Protein AF-A0A0Q9QA57-F1 (afdb_monomer_lite)

Foldseek 3Di:
DDDFDWDFPADDPFKTWIWTDDPPDPDLLRIWIWIQGPVVRDIFIDDSQLSVLLVLLQVLLVVVVNNDPDPLSNLSVVLSNVLRVVPPDVSVCLRRPVDHSNRSNVCSVVVHRRDD

Secondary structure (DSSP, 8-state):
---PPEEEEEE-SSEEEEEEPPTT---TTTSEEEEEEGGGTEEEEPPHHHHHHHHHHHHHHHHTT--SSSHHHHHHHHHHHHHHHTTTSHHHHHHHTS--HHHHHHHHHTTPPPP-

Sequence (116 aa):
MSRQRYAVRFESDRYVVAQRLPLGIGSWAWSSICVAIKAEGRLVEASLRERLFLGAVMRSLSRLGMAGPDEVHEHLFEHFAASVGARGTPAWQAFFRERTPQAVARSLAGGGLLPA

Structure (mmCIF, N/CA/C/O backbone):
data_AF-A0A0Q9QA57-F1
#
_entry.id   AF-A0A0Q9QA57-F1
#
loop_
_atom_site.group_PDB
_atom_site.id
_atom_site.type_symbol
_atom_site.label_atom_id
_atom_site.label_alt_id
_atom_site.label_comp_id
_atom_site.label_asym_id
_atom_site.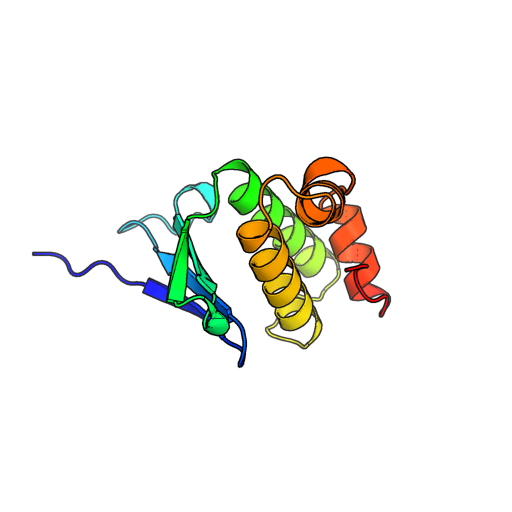label_entity_id
_atom_site.label_seq_id
_atom_site.pdbx_PDB_ins_code
_atom_site.Cartn_x
_atom_site.Cartn_y
_atom_site.Cartn_z
_atom_site.occupancy
_atom_site.B_iso_or_equiv
_atom_site.auth_seq_id
_atom_site.auth_comp_id
_atom_site.auth_asym_id
_atom_site.auth_atom_id
_atom_site.pdbx_PDB_model_num
ATOM 1 N N . MET A 1 1 ? -26.401 14.862 -13.323 1.00 44.16 1 MET A N 1
ATOM 2 C CA . MET A 1 1 ? -25.599 14.396 -12.166 1.00 44.16 1 MET A CA 1
ATOM 3 C C . MET A 1 1 ? -24.546 13.420 -12.674 1.00 44.16 1 MET A C 1
ATOM 5 O O . MET A 1 1 ? -24.908 12.338 -13.117 1.00 44.16 1 MET A O 1
ATOM 9 N N . SER A 1 2 ? -23.270 13.813 -12.717 1.00 50.94 2 SER A N 1
ATOM 10 C CA . SER A 1 2 ? -22.199 12.939 -13.221 1.00 50.94 2 SER A CA 1
ATOM 11 C C . SER A 1 2 ? -21.814 11.919 -12.142 1.00 50.94 2 SER A C 1
ATOM 13 O O . SER A 1 2 ? -21.410 12.313 -11.049 1.00 50.94 2 SER A O 1
ATOM 15 N N . ARG A 1 3 ? -21.994 10.616 -12.408 1.00 59.09 3 ARG A N 1
ATOM 16 C CA . ARG A 1 3 ? -21.610 9.536 -11.480 1.00 59.09 3 ARG A CA 1
ATOM 17 C C . ARG A 1 3 ? -20.081 9.480 -11.394 1.00 59.09 3 ARG A C 1
ATOM 19 O O . ARG A 1 3 ? -19.422 9.191 -12.390 1.00 59.09 3 ARG A O 1
ATOM 26 N N . GLN A 1 4 ? -19.517 9.757 -10.218 1.00 61.62 4 GLN A N 1
ATOM 27 C CA . GLN A 1 4 ? -18.087 9.553 -9.965 1.00 61.62 4 GLN A CA 1
ATOM 28 C C . GLN A 1 4 ? -17.732 8.075 -10.192 1.00 61.62 4 GLN A C 1
ATOM 30 O O . GLN A 1 4 ? -18.433 7.187 -9.709 1.00 61.62 4 GLN A O 1
ATOM 35 N N . ARG A 1 5 ? -16.659 7.811 -10.948 1.00 72.88 5 ARG A N 1
ATOM 36 C CA . ARG A 1 5 ? -16.173 6.452 -11.219 1.00 72.88 5 ARG A CA 1
ATOM 37 C C . ARG A 1 5 ? -15.063 6.094 -10.236 1.00 72.88 5 ARG A C 1
ATOM 39 O O . ARG A 1 5 ? -14.022 6.751 -10.195 1.00 72.88 5 ARG A O 1
ATOM 46 N N . TYR A 1 6 ? -15.297 5.036 -9.471 1.00 80.69 6 TYR A N 1
ATOM 47 C CA . TYR A 1 6 ? -14.270 4.349 -8.701 1.00 80.69 6 TYR A CA 1
ATOM 48 C C . TYR A 1 6 ? -13.725 3.200 -9.548 1.00 80.69 6 TYR A C 1
ATOM 50 O O . TYR A 1 6 ? -14.496 2.463 -10.159 1.00 80.69 6 TYR A O 1
ATOM 58 N N . ALA A 1 7 ? -12.405 3.065 -9.593 1.00 87.31 7 ALA A N 1
ATOM 59 C CA . ALA A 1 7 ? -11.728 1.911 -10.164 1.00 87.31 7 ALA A CA 1
ATOM 60 C C . ALA A 1 7 ? -11.104 1.112 -9.019 1.00 87.31 7 ALA A C 1
ATOM 62 O O . ALA A 1 7 ? -10.227 1.624 -8.319 1.00 87.31 7 ALA A O 1
ATOM 63 N N . VAL A 1 8 ? -11.561 -0.124 -8.819 1.00 90.25 8 VAL A N 1
ATOM 64 C CA . VAL A 1 8 ? -10.898 -1.059 -7.902 1.00 90.25 8 VAL A CA 1
ATOM 65 C C . VAL A 1 8 ? -9.526 -1.382 -8.487 1.00 90.25 8 VAL A C 1
ATOM 67 O O . VAL A 1 8 ? -9.411 -1.724 -9.663 1.00 90.25 8 VAL A O 1
ATOM 70 N N . ARG A 1 9 ? -8.477 -1.176 -7.690 1.00 90.50 9 ARG A N 1
ATOM 71 C CA . ARG A 1 9 ? -7.083 -1.447 -8.070 1.00 90.50 9 ARG A CA 1
ATOM 72 C C . ARG A 1 9 ? -6.565 -2.742 -7.473 1.00 90.50 9 ARG A C 1
ATOM 74 O O . ARG A 1 9 ? -5.685 -3.350 -8.065 1.00 90.50 9 ARG 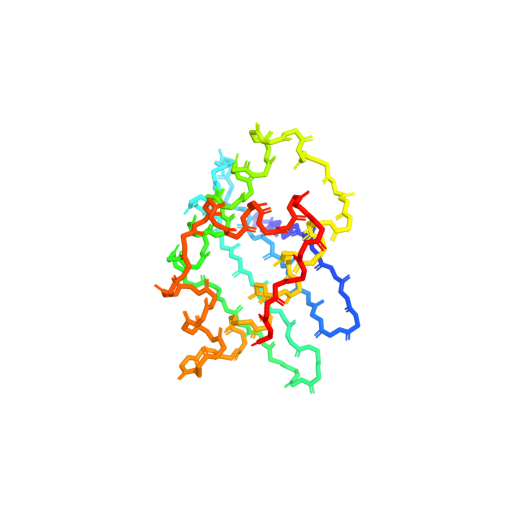A O 1
ATOM 81 N N . PHE A 1 10 ? -7.109 -3.125 -6.327 1.00 93.25 10 PHE A N 1
ATOM 82 C CA . PHE A 1 10 ? -6.736 -4.326 -5.607 1.00 93.25 10 PHE A CA 1
ATOM 83 C C . PHE A 1 10 ? -7.878 -4.744 -4.686 1.00 93.25 10 PHE A C 1
ATOM 85 O O . PHE A 1 10 ? -8.542 -3.890 -4.088 1.00 93.25 10 PHE A O 1
ATOM 92 N N . GLU A 1 11 ? -8.078 -6.048 -4.565 1.00 94.56 11 GLU A N 1
ATOM 93 C CA . GLU A 1 11 ? -9.002 -6.650 -3.621 1.00 94.56 11 GLU A CA 1
ATOM 94 C C . GLU A 1 11 ? -8.416 -7.967 -3.107 1.00 94.56 11 GLU A C 1
ATOM 96 O O . GLU A 1 11 ? -7.993 -8.810 -3.891 1.00 94.56 11 GLU A O 1
ATOM 101 N N . SER A 1 12 ? -8.418 -8.125 -1.786 1.00 94.69 12 SER A N 1
ATOM 102 C CA . SER A 1 12 ? -8.087 -9.359 -1.075 1.00 94.69 12 SER A CA 1
ATOM 103 C C . SER A 1 12 ? -9.175 -9.680 -0.051 1.00 94.69 12 SER A C 1
ATOM 105 O O . SER A 1 12 ? -10.135 -8.921 0.129 1.00 94.69 12 SER A O 1
ATOM 107 N N . ASP A 1 13 ? -9.028 -10.784 0.679 1.00 95.19 13 ASP A N 1
ATOM 108 C CA . ASP A 1 13 ? -9.931 -11.132 1.786 1.00 95.19 13 ASP A CA 1
ATOM 109 C C . ASP A 1 13 ? -9.892 -10.106 2.927 1.00 95.19 13 ASP A C 1
ATOM 111 O O . ASP A 1 13 ? -10.842 -9.990 3.703 1.00 95.19 13 ASP A O 1
ATOM 115 N N . ARG A 1 14 ? -8.810 -9.323 3.020 1.00 95.69 14 ARG A N 1
ATOM 116 C CA . ARG A 1 14 ? -8.594 -8.341 4.089 1.00 95.69 14 ARG A CA 1
ATOM 117 C C . ARG A 1 14 ? -8.895 -6.913 3.658 1.00 95.69 14 ARG A C 1
ATOM 119 O O . ARG A 1 14 ? -9.440 -6.147 4.460 1.00 95.69 14 ARG A O 1
ATOM 126 N N . TYR A 1 15 ? -8.578 -6.549 2.415 1.00 96.50 15 TYR A N 1
ATOM 127 C CA . TYR A 1 15 ? -8.605 -5.154 1.982 1.00 96.50 15 TYR A CA 1
ATOM 128 C C . TYR A 1 15 ? -9.252 -4.948 0.611 1.00 96.50 15 TYR A C 1
ATOM 130 O O . TYR A 1 15 ? -9.247 -5.825 -0.246 1.00 96.50 15 TYR A O 1
ATOM 138 N N . VAL A 1 16 ? -9.768 -3.740 0.383 1.00 96.00 16 VAL A N 1
ATOM 139 C CA . VAL A 1 16 ? -10.084 -3.230 -0.961 1.00 96.00 16 VAL A CA 1
ATOM 140 C C . VAL A 1 16 ? -9.386 -1.894 -1.143 1.00 96.00 16 VAL A C 1
ATOM 142 O O . VAL A 1 16 ? -9.576 -0.988 -0.332 1.00 96.00 16 VAL A O 1
ATOM 145 N N . VAL A 1 17 ? -8.614 -1.741 -2.217 1.00 94.44 17 VAL A N 1
ATOM 146 C CA . VAL A 1 17 ? -8.013 -0.461 -2.605 1.00 94.44 17 VAL A CA 1
ATOM 147 C C . VAL A 1 17 ? -8.727 0.055 -3.845 1.00 94.44 17 VAL A C 1
ATOM 149 O O . VAL A 1 17 ? -8.641 -0.523 -4.930 1.00 94.44 17 VAL A O 1
ATOM 152 N N . ALA A 1 18 ? -9.421 1.177 -3.694 1.00 92.88 18 ALA A N 1
ATOM 153 C CA . ALA A 1 18 ? -10.152 1.827 -4.770 1.00 92.88 18 ALA A CA 1
ATOM 154 C C . ALA A 1 18 ? -9.551 3.197 -5.081 1.00 92.88 18 ALA A C 1
ATOM 156 O O . ALA A 1 18 ? -9.296 4.008 -4.191 1.00 92.88 18 ALA A O 1
ATOM 157 N N . GLN A 1 19 ? -9.362 3.482 -6.365 1.00 90.19 19 GLN A N 1
ATOM 158 C CA . GLN A 1 19 ? -8.950 4.791 -6.849 1.00 90.19 19 GLN A CA 1
ATOM 159 C C . GLN A 1 19 ? -10.167 5.543 -7.382 1.00 90.19 19 GLN A C 1
ATOM 161 O O . GLN A 1 19 ? -10.853 5.088 -8.297 1.00 90.19 19 GLN A O 1
ATOM 166 N N . ARG A 1 20 ? -10.410 6.735 -6.845 1.00 86.69 20 ARG A N 1
ATOM 167 C CA . ARG A 1 20 ? -11.390 7.680 -7.375 1.00 86.69 20 ARG A CA 1
ATOM 168 C C . ARG A 1 20 ? -10.695 8.619 -8.349 1.00 86.69 20 ARG A C 1
ATOM 170 O O . ARG A 1 20 ? -9.840 9.408 -7.942 1.00 86.69 20 ARG A O 1
ATOM 177 N N . LEU A 1 21 ? -11.065 8.545 -9.623 1.00 76.50 21 LEU A N 1
ATOM 178 C CA . LEU A 1 21 ? -10.509 9.410 -10.661 1.00 76.50 21 LEU A CA 1
ATOM 179 C C . LEU A 1 21 ? -11.319 10.716 -10.744 1.00 76.50 21 LEU A C 1
ATOM 181 O O . LEU A 1 21 ? -12.549 10.653 -10.834 1.00 76.50 21 LEU A O 1
ATOM 185 N N . PRO A 1 22 ? -10.677 11.897 -10.728 1.00 66.75 22 PRO A N 1
ATOM 186 C CA . PRO A 1 22 ? -11.362 13.132 -11.073 1.00 66.75 22 PRO A CA 1
ATOM 187 C C . PRO A 1 22 ? -11.760 13.084 -12.553 1.00 66.75 22 PRO A C 1
ATOM 189 O O . PRO A 1 22 ? -11.052 12.523 -13.393 1.00 66.75 22 PRO A O 1
ATOM 192 N N . LEU A 1 23 ? -12.915 13.663 -12.880 1.00 55.72 23 LEU A N 1
ATOM 193 C CA . LEU A 1 23 ? -13.393 13.735 -14.258 1.00 55.72 23 LEU A CA 1
ATOM 194 C C . LEU A 1 23 ? -12.365 14.491 -15.119 1.00 55.72 23 LEU A C 1
ATOM 196 O O . LEU A 1 23 ? -12.072 15.652 -14.853 1.00 55.72 23 LEU A O 1
ATOM 200 N N . GLY A 1 24 ? -11.823 13.826 -16.142 1.00 53.44 24 GLY A N 1
ATOM 201 C CA . GLY A 1 24 ? -11.015 14.459 -17.191 1.00 53.44 24 GLY A CA 1
ATOM 202 C C . GLY A 1 24 ? -9.506 14.584 -16.944 1.00 53.44 24 GLY A C 1
ATOM 203 O O . GLY A 1 24 ? -8.819 15.070 -17.836 1.00 53.44 24 GLY A O 1
ATOM 204 N N . ILE A 1 25 ? -8.955 14.136 -15.804 1.00 54.88 25 ILE A N 1
ATOM 205 C CA . ILE A 1 25 ? -7.506 14.239 -15.525 1.00 54.88 25 ILE A CA 1
ATOM 206 C C . ILE A 1 25 ? -6.965 12.893 -15.019 1.00 54.88 25 ILE A C 1
ATOM 208 O O . ILE A 1 25 ? -7.190 12.499 -13.878 1.00 54.88 25 ILE A O 1
ATOM 212 N N . GLY A 1 26 ? -6.214 12.180 -15.863 1.00 54.44 26 GLY A N 1
ATOM 213 C CA . GLY A 1 26 ? -5.648 10.848 -15.582 1.00 54.44 26 GLY A CA 1
ATOM 214 C C . GLY A 1 26 ? -4.420 10.827 -14.658 1.00 54.44 26 GLY A C 1
ATOM 215 O O . GLY A 1 26 ? -3.633 9.884 -14.706 1.00 54.44 26 GLY A O 1
ATOM 216 N N . SER A 1 27 ? -4.205 11.863 -13.842 1.00 63.50 27 SER A N 1
ATOM 217 C CA . SER A 1 27 ? -3.020 11.958 -12.984 1.00 63.50 27 SER A CA 1
ATOM 218 C C . SER A 1 27 ? -3.260 11.325 -11.614 1.00 63.50 27 SER A C 1
ATOM 220 O O . SER A 1 27 ? -4.182 11.706 -10.892 1.00 63.50 27 SER A O 1
ATOM 222 N N . TRP A 1 28 ? -2.369 10.415 -11.210 1.00 64.62 28 TRP A N 1
ATOM 223 C CA . TRP A 1 28 ? -2.355 9.797 -9.875 1.00 64.62 28 TRP A CA 1
ATOM 224 C C . TRP A 1 28 ? -2.336 10.823 -8.733 1.00 64.62 28 TRP A C 1
ATOM 226 O O . TRP A 1 28 ? -2.915 10.579 -7.676 1.00 64.62 28 TRP A O 1
ATOM 236 N N . ALA A 1 29 ? -1.726 11.992 -8.951 1.00 63.72 29 ALA A N 1
ATOM 237 C CA . ALA A 1 29 ? -1.669 13.054 -7.947 1.00 63.72 29 ALA A CA 1
ATOM 238 C C . ALA A 1 29 ? -3.042 13.704 -7.679 1.00 63.72 29 ALA A C 1
ATOM 240 O O . ALA A 1 29 ? -3.247 14.289 -6.620 1.00 63.72 29 ALA A O 1
ATOM 241 N N . TRP A 1 30 ? -3.984 13.575 -8.618 1.00 67.56 30 TRP A N 1
ATOM 242 C CA . TRP A 1 30 ? -5.312 14.193 -8.553 1.00 67.56 30 TRP A CA 1
ATOM 243 C C . TRP A 1 30 ? -6.418 13.185 -8.220 1.00 67.56 30 TRP A C 1
ATOM 245 O O . TRP A 1 30 ? -7.554 13.570 -7.955 1.00 67.56 30 TRP A O 1
ATOM 255 N N . SER A 1 31 ? -6.092 11.892 -8.189 1.00 79.12 31 SER A N 1
ATOM 256 C CA . SER A 1 31 ? -7.000 10.841 -7.733 1.00 79.12 31 SER A CA 1
ATOM 257 C C . SER A 1 31 ? -7.008 10.698 -6.214 1.00 79.12 31 SER A C 1
ATOM 259 O O . SER A 1 31 ? -5.955 10.787 -5.582 1.00 79.12 31 SER A O 1
ATOM 261 N N . SER A 1 32 ? -8.170 10.428 -5.617 1.00 87.75 32 SER A N 1
ATOM 262 C CA . SER A 1 32 ? -8.228 9.919 -4.235 1.00 87.75 32 SER A CA 1
ATOM 263 C C . SER A 1 32 ? -7.992 8.410 -4.249 1.00 87.75 32 SER A C 1
ATOM 265 O O . SER A 1 32 ? -8.391 7.733 -5.196 1.00 87.75 32 SER A O 1
ATOM 267 N N . ILE A 1 33 ? -7.369 7.879 -3.199 1.00 92.38 33 ILE A N 1
ATOM 268 C CA . ILE A 1 33 ? -7.254 6.435 -2.975 1.00 92.38 33 ILE A CA 1
ATOM 269 C C . ILE A 1 33 ? -7.924 6.134 -1.643 1.00 92.38 33 ILE A C 1
ATOM 271 O O . ILE A 1 33 ? -7.608 6.765 -0.637 1.00 92.38 33 ILE A O 1
ATOM 275 N N . CYS A 1 34 ? -8.849 5.186 -1.652 1.00 93.81 34 CYS A N 1
ATOM 276 C CA . CYS A 1 34 ? -9.567 4.725 -0.476 1.00 93.81 34 CYS A CA 1
ATOM 277 C C . CYS A 1 34 ? -9.195 3.268 -0.208 1.00 93.81 34 CYS A C 1
ATOM 279 O O . CYS A 1 34 ? -9.131 2.464 -1.138 1.00 93.81 34 CYS A O 1
ATOM 281 N N . VAL A 1 35 ? -8.967 2.948 1.061 1.00 95.31 35 VAL A N 1
ATOM 282 C CA . VAL A 1 35 ? -8.674 1.607 1.559 1.00 95.31 35 VAL A CA 1
ATOM 283 C C . VAL A 1 35 ? -9.823 1.179 2.460 1.00 95.31 35 VAL A C 1
ATOM 285 O O . VAL A 1 35 ? -10.067 1.810 3.488 1.00 95.31 35 VAL A O 1
ATOM 288 N N . ALA A 1 36 ? -10.540 0.128 2.077 1.00 96.06 36 ALA A N 1
ATOM 289 C CA . ALA A 1 36 ? -11.495 -0.539 2.952 1.00 96.06 36 ALA A CA 1
ATOM 290 C C . ALA A 1 36 ? -10.789 -1.677 3.693 1.00 96.06 36 ALA A C 1
ATOM 292 O O . ALA A 1 36 ? -10.139 -2.508 3.063 1.00 96.06 36 ALA A O 1
ATOM 293 N N . ILE A 1 37 ? -10.929 -1.715 5.015 1.00 95.31 37 ILE A N 1
ATOM 294 C CA . ILE A 1 37 ? -10.395 -2.750 5.903 1.00 95.31 37 ILE A CA 1
ATOM 295 C C . ILE A 1 37 ? -11.576 -3.626 6.306 1.00 95.31 37 ILE A C 1
ATOM 297 O O . ILE A 1 37 ? -12.384 -3.234 7.154 1.00 95.31 37 ILE A O 1
ATOM 301 N N . LYS A 1 38 ? -11.710 -4.787 5.655 1.00 95.50 38 LYS A N 1
ATOM 302 C CA . LYS A 1 38 ? -12.923 -5.619 5.715 1.00 95.50 38 LYS A CA 1
ATOM 303 C C . LYS A 1 38 ? -13.224 -6.079 7.144 1.00 95.50 38 LYS A C 1
ATOM 305 O O . LYS A 1 38 ? -14.350 -5.920 7.602 1.00 95.50 38 LYS A O 1
ATOM 310 N N . ALA A 1 39 ? -12.206 -6.552 7.866 1.00 93.94 39 ALA A N 1
ATOM 311 C CA . ALA A 1 39 ? -12.346 -7.061 9.234 1.00 93.94 39 ALA A CA 1
ATOM 312 C C . ALA A 1 39 ? -12.846 -6.010 10.244 1.00 93.94 39 ALA A C 1
ATOM 314 O O . ALA A 1 39 ? -13.501 -6.354 11.222 1.00 93.94 39 ALA A O 1
ATOM 315 N N . GLU A 1 40 ? -12.551 -4.732 10.005 1.00 92.06 40 GLU A N 1
ATOM 316 C CA . GLU A 1 40 ? -12.919 -3.629 10.900 1.00 92.06 40 GLU A CA 1
ATOM 317 C C . GLU A 1 40 ? -14.179 -2.884 10.432 1.00 92.06 40 GLU A C 1
ATOM 319 O O . GLU A 1 40 ? -14.648 -1.982 11.122 1.00 92.06 40 GLU A O 1
ATOM 324 N N . GLY A 1 41 ? -14.695 -3.188 9.233 1.00 92.75 41 GLY A N 1
ATOM 325 C CA . GLY A 1 41 ? -15.760 -2.401 8.605 1.00 92.75 41 GLY A CA 1
ATOM 326 C C . GLY A 1 41 ? -15.374 -0.933 8.375 1.00 92.75 41 GLY A C 1
ATOM 327 O O . GLY A 1 41 ? -16.241 -0.060 8.339 1.00 92.75 41 GLY A O 1
ATOM 328 N N . ARG A 1 42 ? -14.074 -0.637 8.251 1.00 93.44 42 ARG A N 1
ATOM 329 C CA . ARG A 1 42 ? -13.538 0.731 8.235 1.00 93.44 42 ARG A CA 1
ATOM 330 C C . ARG A 1 42 ? -13.090 1.142 6.836 1.00 93.44 42 ARG A C 1
ATOM 332 O O . ARG A 1 42 ? -12.385 0.399 6.160 1.00 93.44 42 ARG A O 1
ATOM 339 N N . LEU A 1 43 ? -13.441 2.361 6.429 1.00 93.81 43 LEU A N 1
ATOM 340 C CA . LEU A 1 43 ? -12.958 2.991 5.200 1.00 93.81 43 LEU A CA 1
ATOM 341 C C . LEU A 1 43 ? -11.998 4.132 5.545 1.00 93.81 43 LEU A C 1
ATOM 343 O O . LEU A 1 43 ? -12.343 5.025 6.318 1.00 93.81 43 LEU A O 1
ATOM 347 N N . VAL A 1 44 ? -10.805 4.119 4.957 1.00 93.94 44 VAL A N 1
ATOM 348 C CA . VAL A 1 44 ? -9.759 5.120 5.196 1.00 93.94 44 VAL A CA 1
ATOM 349 C C . VAL A 1 44 ? -9.332 5.742 3.872 1.00 93.94 44 VAL A C 1
ATOM 351 O O . VAL A 1 44 ? -8.999 5.039 2.922 1.00 93.94 44 VAL A O 1
ATOM 354 N N . GLU A 1 45 ? -9.308 7.071 3.794 1.00 93.94 45 GLU A N 1
ATOM 355 C CA . GLU A 1 45 ? -8.708 7.766 2.653 1.00 93.94 45 GLU A CA 1
ATOM 356 C C . GLU A 1 45 ? -7.193 7.926 2.857 1.00 93.94 45 GLU A C 1
ATOM 358 O O . GLU A 1 45 ? -6.713 8.351 3.920 1.00 93.94 45 GLU A O 1
ATOM 363 N N . ALA A 1 46 ? -6.432 7.586 1.818 1.00 93.44 46 ALA A N 1
ATOM 364 C CA . ALA A 1 46 ? -5.001 7.819 1.773 1.00 93.44 46 ALA A CA 1
ATOM 365 C C . ALA A 1 46 ? -4.718 9.318 1.593 1.00 93.44 46 ALA A C 1
ATOM 367 O O . ALA A 1 46 ? -5.217 9.985 0.681 1.00 93.44 46 ALA A O 1
ATOM 368 N N . SER A 1 47 ? -3.854 9.847 2.448 1.00 92.31 47 SER A N 1
ATOM 369 C CA . SER A 1 47 ? -3.333 11.207 2.383 1.00 92.31 47 SER A CA 1
ATOM 370 C C . SER A 1 47 ? -2.607 11.478 1.062 1.00 92.31 47 SER A C 1
ATOM 372 O O . SER A 1 47 ? -2.231 10.573 0.314 1.00 92.31 47 SER A O 1
ATOM 374 N N . LEU A 1 48 ? -2.371 12.757 0.751 1.00 90.25 48 LEU A N 1
ATOM 375 C CA . LEU A 1 48 ? -1.584 13.135 -0.428 1.00 90.25 48 LEU A CA 1
ATOM 376 C C . LEU A 1 48 ? -0.193 12.484 -0.425 1.00 90.25 48 LEU A C 1
ATOM 378 O O . LEU A 1 48 ? 0.240 11.966 -1.450 1.00 90.25 48 LEU A O 1
ATOM 382 N N . ARG A 1 49 ? 0.481 12.455 0.731 1.00 90.81 49 ARG A N 1
ATOM 383 C CA . ARG A 1 49 ? 1.808 11.842 0.865 1.00 90.81 49 ARG A CA 1
ATOM 384 C C . ARG A 1 49 ? 1.779 10.348 0.545 1.00 90.81 49 ARG A C 1
ATOM 386 O O . ARG A 1 49 ? 2.603 9.893 -0.240 1.00 90.81 49 ARG A O 1
ATOM 393 N N . GLU A 1 50 ? 0.838 9.605 1.124 1.00 93.44 50 GLU A N 1
ATOM 394 C CA . GLU A 1 50 ? 0.691 8.156 0.903 1.00 93.44 50 GLU A CA 1
ATOM 395 C C . GLU A 1 50 ? 0.406 7.854 -0.580 1.00 93.44 50 GLU A C 1
ATOM 397 O O . GLU A 1 50 ? 1.025 6.967 -1.166 1.00 93.44 50 GLU A O 1
ATOM 402 N N . ARG A 1 51 ? -0.453 8.656 -1.227 1.00 92.00 51 ARG A N 1
ATOM 403 C CA . ARG A 1 51 ? -0.751 8.540 -2.665 1.00 92.00 51 ARG A CA 1
ATOM 404 C C . ARG A 1 51 ? 0.464 8.809 -3.551 1.00 92.00 51 ARG A C 1
ATOM 406 O O . ARG A 1 51 ? 0.728 8.050 -4.483 1.00 92.00 51 ARG A O 1
ATOM 413 N N . LEU A 1 52 ? 1.204 9.884 -3.275 1.00 91.12 52 LEU A N 1
ATOM 414 C CA . LEU A 1 52 ? 2.415 10.228 -4.025 1.00 91.12 52 LEU A CA 1
ATOM 415 C C . LEU A 1 52 ? 3.503 9.166 -3.846 1.00 91.12 52 LEU A C 1
ATOM 417 O O . LEU A 1 52 ? 4.179 8.827 -4.816 1.00 91.12 52 LEU A O 1
ATOM 421 N N . PHE A 1 53 ? 3.639 8.618 -2.635 1.00 93.75 53 PHE A N 1
ATOM 422 C CA . PHE A 1 53 ? 4.558 7.521 -2.352 1.00 93.75 53 PHE A CA 1
ATOM 423 C C . PHE A 1 53 ? 4.221 6.291 -3.196 1.00 93.75 53 PHE A C 1
ATOM 425 O 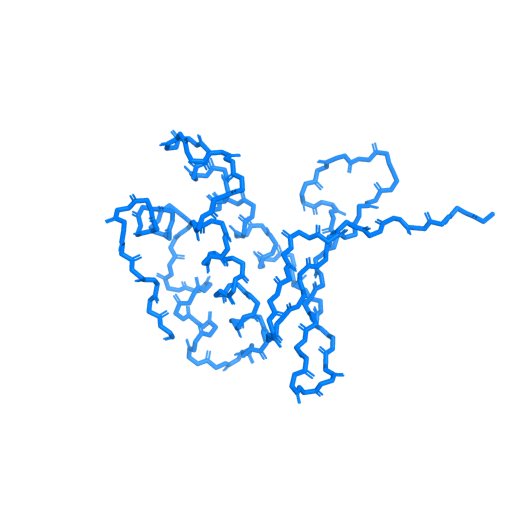O . PHE A 1 53 ? 5.073 5.825 -3.949 1.00 93.75 53 PHE A O 1
ATOM 432 N N . LEU A 1 54 ? 2.968 5.825 -3.152 1.00 92.81 54 LEU A N 1
ATOM 433 C CA . LEU A 1 54 ? 2.510 4.686 -3.947 1.00 92.81 54 LEU A CA 1
ATOM 434 C C . LEU A 1 54 ? 2.743 4.912 -5.449 1.00 92.81 54 LEU A C 1
ATOM 436 O O . LEU A 1 54 ? 3.322 4.061 -6.120 1.00 92.81 54 LEU A O 1
ATOM 440 N N . GLY A 1 55 ? 2.387 6.089 -5.973 1.00 91.31 55 GLY A N 1
ATOM 441 C CA . GLY A 1 55 ? 2.639 6.434 -7.375 1.00 91.31 55 GLY A CA 1
ATOM 442 C C . GLY A 1 55 ? 4.130 6.435 -7.748 1.00 91.31 55 GLY A C 1
ATOM 443 O O . GLY A 1 55 ? 4.494 6.043 -8.858 1.00 91.31 55 GLY A O 1
ATOM 444 N N . ALA A 1 56 ? 5.013 6.839 -6.830 1.00 93.00 56 ALA A N 1
ATOM 445 C CA . ALA A 1 56 ? 6.458 6.795 -7.036 1.00 93.00 56 ALA A CA 1
ATOM 446 C C . ALA A 1 56 ? 7.025 5.364 -6.996 1.00 93.00 56 ALA A C 1
ATOM 448 O O . ALA A 1 56 ? 7.938 5.062 -7.772 1.00 93.00 56 ALA A O 1
ATOM 449 N N . VAL A 1 57 ? 6.481 4.482 -6.147 1.00 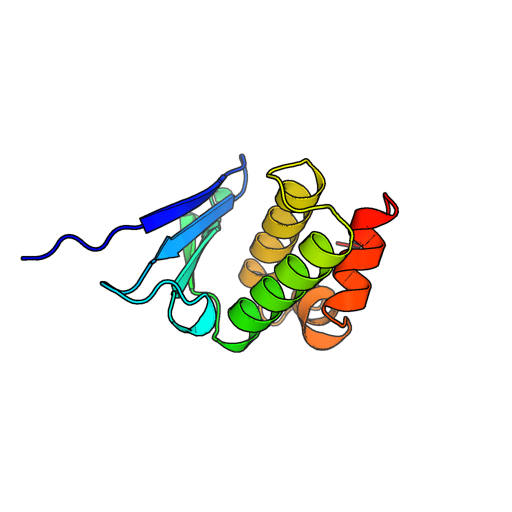93.25 57 VAL A N 1
ATOM 450 C CA . VAL A 1 57 ? 6.838 3.052 -6.128 1.00 93.25 57 VAL A CA 1
ATOM 451 C C . VAL A 1 57 ? 6.422 2.402 -7.444 1.00 93.25 57 VAL A C 1
ATOM 453 O O . VAL A 1 57 ? 7.271 1.840 -8.128 1.00 93.25 57 VAL A O 1
ATOM 456 N N . MET A 1 58 ? 5.165 2.582 -7.859 1.00 91.62 58 MET A N 1
ATOM 457 C CA . MET A 1 58 ? 4.628 2.074 -9.129 1.00 91.62 58 MET A CA 1
ATOM 458 C C . MET A 1 58 ? 5.471 2.521 -10.330 1.00 91.62 58 MET A C 1
ATOM 460 O O . MET A 1 58 ? 5.829 1.725 -11.195 1.00 91.62 58 MET A O 1
ATOM 464 N N . ARG A 1 59 ? 5.867 3.801 -10.369 1.00 91.31 59 ARG A N 1
ATOM 465 C CA . ARG A 1 59 ? 6.761 4.318 -11.417 1.00 91.31 59 ARG A CA 1
ATOM 466 C C . ARG A 1 59 ? 8.139 3.656 -11.380 1.00 91.31 59 ARG A C 1
ATOM 468 O O . ARG A 1 59 ? 8.742 3.451 -12.429 1.00 91.31 59 ARG A O 1
ATOM 475 N N . SER A 1 60 ? 8.657 3.366 -10.190 1.00 93.31 60 SER A N 1
ATOM 476 C CA . SER A 1 60 ? 9.953 2.704 -10.029 1.00 93.31 60 SER A CA 1
ATOM 477 C C . SER A 1 60 ? 9.887 1.241 -10.470 1.00 93.31 60 SER A C 1
ATOM 479 O O . SER A 1 60 ? 10.774 0.810 -11.194 1.00 93.31 60 SER A O 1
ATOM 481 N N . LEU A 1 61 ? 8.816 0.519 -10.130 1.00 92.00 61 LEU A N 1
ATOM 482 C CA . LEU A 1 61 ? 8.555 -0.844 -10.608 1.00 92.00 61 LEU A CA 1
ATOM 483 C C . LEU A 1 61 ? 8.428 -0.899 -12.133 1.00 92.00 61 LEU A C 1
ATOM 485 O O . LEU A 1 61 ? 9.108 -1.689 -12.781 1.00 92.00 61 LEU A O 1
ATOM 489 N N . SER A 1 62 ? 7.668 0.024 -12.726 1.00 90.81 62 SER A N 1
ATOM 490 C CA . SER A 1 62 ? 7.550 0.134 -14.184 1.00 90.81 62 SER A CA 1
ATOM 491 C C . SER A 1 62 ? 8.907 0.356 -14.870 1.00 90.81 62 SER A C 1
ATOM 493 O O . SER A 1 62 ? 9.176 -0.252 -15.903 1.00 90.81 62 SER A O 1
ATOM 495 N N . ARG A 1 63 ? 9.806 1.158 -14.277 1.00 91.62 63 ARG A N 1
ATOM 496 C CA . ARG A 1 63 ? 11.185 1.340 -14.778 1.00 91.62 63 ARG A CA 1
ATOM 497 C C . ARG A 1 63 ? 12.055 0.088 -14.658 1.00 91.62 63 ARG A C 1
ATOM 499 O O . ARG A 1 63 ? 13.028 -0.023 -15.393 1.00 91.62 63 ARG A O 1
ATOM 506 N N . LEU A 1 64 ? 11.726 -0.817 -13.740 1.00 89.56 64 LEU A N 1
ATOM 507 C CA . LEU A 1 64 ? 12.381 -2.117 -13.584 1.00 89.56 64 LEU A CA 1
ATOM 508 C C . LEU A 1 64 ? 11.779 -3.192 -14.509 1.00 89.56 64 LEU A C 1
ATOM 510 O O . LEU A 1 64 ? 12.187 -4.343 -14.428 1.00 89.56 64 LEU A O 1
ATOM 514 N N . GLY A 1 65 ? 10.822 -2.840 -15.377 1.00 89.25 65 GLY A N 1
ATOM 515 C CA . GLY A 1 65 ? 10.144 -3.784 -16.274 1.00 89.25 65 GLY A CA 1
ATOM 516 C C . GLY A 1 65 ? 8.932 -4.488 -15.654 1.00 89.25 65 GLY A C 1
ATOM 517 O O . GLY A 1 65 ? 8.285 -5.281 -16.329 1.00 89.25 65 GLY A O 1
ATOM 518 N N . MET A 1 66 ? 8.573 -4.156 -14.412 1.00 86.19 66 MET A N 1
ATOM 519 C CA . MET A 1 66 ? 7.460 -4.753 -13.664 1.00 86.19 66 MET A CA 1
ATOM 520 C C . MET A 1 66 ? 6.212 -3.871 -13.811 1.00 86.19 66 MET A C 1
ATOM 522 O O . MET A 1 66 ? 5.817 -3.187 -12.874 1.00 86.19 66 MET A O 1
ATOM 526 N N . ALA A 1 67 ? 5.659 -3.753 -15.021 1.00 69.81 67 ALA A N 1
ATOM 527 C CA . ALA A 1 67 ? 4.572 -2.805 -15.320 1.00 69.81 67 ALA A CA 1
ATOM 528 C C . ALA A 1 67 ? 3.157 -3.428 -15.348 1.00 69.81 67 ALA A C 1
ATOM 530 O O . ALA A 1 67 ? 2.187 -2.702 -15.574 1.00 69.81 67 ALA A O 1
ATOM 531 N N . GLY A 1 68 ? 3.032 -4.747 -15.165 1.00 66.81 68 GLY A N 1
ATOM 532 C CA . GLY A 1 68 ? 1.762 -5.480 -15.239 1.00 66.81 68 GLY A CA 1
ATOM 533 C C . GLY A 1 68 ? 1.178 -5.828 -13.865 1.00 66.81 68 GLY A C 1
ATOM 534 O O . GLY A 1 68 ? 1.913 -5.802 -12.888 1.00 66.81 68 GLY A O 1
ATOM 535 N N . PRO A 1 69 ? -0.124 -6.154 -13.771 1.00 64.31 69 PRO A N 1
ATOM 536 C CA . PRO A 1 69 ? -0.726 -6.681 -12.548 1.00 64.31 69 PRO A CA 1
ATOM 537 C C . PRO A 1 69 ? -0.199 -8.100 -12.295 1.00 64.31 69 PRO A C 1
ATOM 539 O O . PRO A 1 69 ? -0.699 -9.072 -12.854 1.00 64.31 69 PRO A O 1
ATOM 542 N N . ASP A 1 70 ? 0.862 -8.183 -11.506 1.00 80.50 70 ASP A N 1
ATOM 543 C CA . ASP A 1 70 ? 1.533 -9.403 -11.070 1.00 80.50 70 ASP A CA 1
ATOM 544 C C . ASP A 1 70 ? 1.551 -9.479 -9.532 1.00 80.50 70 ASP A C 1
ATOM 546 O O . ASP A 1 70 ? 1.153 -8.536 -8.838 1.00 80.50 70 ASP A O 1
ATOM 550 N N . GLU A 1 71 ? 2.038 -10.597 -8.987 1.00 86.94 71 GLU A N 1
ATOM 551 C CA . GLU A 1 71 ? 2.159 -10.831 -7.538 1.00 86.94 71 GLU A CA 1
ATOM 552 C C . GLU A 1 71 ? 2.869 -9.675 -6.806 1.00 86.94 71 GLU A C 1
ATOM 554 O O . GLU A 1 71 ? 2.558 -9.369 -5.654 1.00 86.94 71 GLU A O 1
ATOM 559 N N . VAL A 1 72 ? 3.789 -8.974 -7.480 1.00 89.69 72 VAL A N 1
ATOM 560 C CA . VAL A 1 72 ? 4.502 -7.811 -6.934 1.00 89.69 72 VAL A CA 1
ATOM 561 C C . VAL A 1 72 ? 3.557 -6.642 -6.653 1.00 89.69 72 VAL A C 1
ATOM 563 O O . VAL A 1 72 ? 3.674 -5.990 -5.610 1.00 89.69 72 VAL A O 1
ATOM 566 N N . HIS A 1 73 ? 2.610 -6.370 -7.549 1.00 89.25 73 HIS A N 1
ATOM 567 C CA . HIS A 1 73 ? 1.618 -5.318 -7.341 1.00 89.25 73 HIS A CA 1
ATOM 568 C C . HIS A 1 73 ? 0.634 -5.675 -6.236 1.00 89.25 73 HIS A C 1
ATOM 570 O O . HIS A 1 73 ? 0.297 -4.811 -5.427 1.00 89.25 73 HIS A O 1
ATOM 576 N N . GLU A 1 74 ? 0.206 -6.933 -6.170 1.00 91.31 74 GLU A N 1
ATOM 577 C CA . GLU A 1 74 ? -0.655 -7.417 -5.090 1.00 91.31 74 GLU A CA 1
ATOM 578 C C . GLU A 1 74 ? 0.024 -7.237 -3.732 1.00 91.31 74 GLU A C 1
ATOM 580 O O . GLU A 1 74 ? -0.555 -6.638 -2.825 1.00 91.31 74 GLU A O 1
ATOM 585 N N . HIS A 1 75 ? 1.295 -7.633 -3.620 1.00 91.44 75 HIS A N 1
ATOM 586 C CA . HIS A 1 75 ? 2.078 -7.439 -2.402 1.00 91.44 75 HIS A CA 1
ATOM 587 C C . HIS A 1 75 ? 2.214 -5.960 -2.025 1.00 91.44 75 HIS A C 1
ATOM 589 O O . HIS A 1 75 ? 2.062 -5.583 -0.860 1.00 91.44 75 HIS A O 1
ATOM 595 N N . LEU A 1 76 ? 2.475 -5.097 -3.012 1.00 93.44 76 LEU A N 1
ATOM 596 C CA . LEU A 1 76 ? 2.539 -3.656 -2.800 1.00 93.44 76 LEU A CA 1
ATOM 597 C C . LEU A 1 76 ? 1.213 -3.104 -2.264 1.00 93.44 76 LEU A C 1
ATOM 599 O O . LEU A 1 76 ? 1.228 -2.316 -1.316 1.00 93.44 76 LEU A O 1
ATOM 603 N N . PHE A 1 77 ? 0.083 -3.479 -2.866 1.00 94.25 77 PHE A N 1
ATOM 604 C CA . PHE A 1 77 ? -1.226 -2.975 -2.462 1.00 94.25 77 PHE A CA 1
ATOM 605 C C . PHE A 1 77 ? -1.671 -3.515 -1.103 1.00 94.25 77 PHE A C 1
ATOM 607 O O . PHE A 1 77 ? -2.226 -2.739 -0.324 1.00 94.25 77 PHE A O 1
ATOM 614 N N . GLU A 1 78 ? -1.386 -4.779 -0.789 1.00 94.31 78 GLU A N 1
ATOM 615 C CA . GLU A 1 78 ? -1.662 -5.374 0.522 1.00 94.31 78 GLU A CA 1
ATOM 616 C C . GLU A 1 78 ? -0.895 -4.622 1.624 1.00 94.31 78 GLU A C 1
ATOM 618 O O . GLU A 1 78 ? -1.501 -4.134 2.580 1.00 94.31 78 GLU A O 1
ATOM 623 N N . HIS A 1 79 ? 0.420 -4.422 1.458 1.00 93.56 79 HIS A N 1
ATOM 624 C CA . HIS A 1 79 ? 1.222 -3.665 2.427 1.00 93.56 79 HIS A CA 1
ATOM 625 C C . HIS A 1 79 ? 0.795 -2.202 2.513 1.00 93.56 79 HIS A C 1
ATOM 627 O O . HIS A 1 79 ? 0.654 -1.660 3.607 1.00 93.56 79 HIS A O 1
ATOM 633 N N . PHE A 1 80 ? 0.541 -1.558 1.373 1.00 94.69 80 PHE A N 1
ATOM 634 C CA . PHE A 1 80 ? 0.033 -0.191 1.350 1.00 94.69 80 PHE A CA 1
ATOM 635 C C . PHE A 1 80 ? -1.273 -0.068 2.148 1.00 94.69 80 PHE A C 1
ATOM 637 O O . PHE A 1 80 ? -1.404 0.841 2.971 1.00 94.69 80 PHE A O 1
ATOM 644 N N . ALA A 1 81 ? -2.225 -0.980 1.934 1.00 94.88 81 ALA A N 1
ATOM 645 C CA . ALA A 1 81 ? -3.507 -0.993 2.626 1.00 94.88 81 ALA A CA 1
ATOM 646 C C . ALA A 1 81 ? -3.339 -1.210 4.136 1.00 94.88 81 ALA A C 1
ATOM 648 O O . ALA A 1 81 ? -3.883 -0.434 4.929 1.00 94.88 81 ALA A O 1
ATOM 649 N N . ALA A 1 82 ? -2.538 -2.204 4.527 1.00 94.00 82 ALA A N 1
ATOM 650 C CA . ALA A 1 82 ? -2.230 -2.492 5.923 1.00 94.00 82 ALA A CA 1
ATOM 651 C C . ALA A 1 82 ? -1.583 -1.285 6.620 1.00 94.00 82 ALA A C 1
ATOM 653 O O . ALA A 1 82 ? -2.051 -0.850 7.675 1.00 94.00 82 ALA A O 1
ATOM 654 N N . SER A 1 83 ? -0.567 -0.673 6.004 1.00 93.94 83 SER A N 1
ATOM 655 C CA . SER A 1 83 ? 0.119 0.488 6.570 1.00 93.94 83 SER A CA 1
ATOM 656 C C . SER A 1 83 ? -0.804 1.699 6.691 1.00 93.94 83 SER A C 1
ATOM 658 O O . SER A 1 83 ? -0.797 2.349 7.734 1.00 93.94 83 SER A O 1
ATOM 660 N N . VAL A 1 84 ? -1.634 1.999 5.682 1.00 93.62 84 VAL A N 1
ATOM 661 C CA . VAL A 1 84 ? -2.636 3.082 5.764 1.00 93.62 84 VAL A CA 1
ATOM 662 C C . VAL A 1 84 ? -3.632 2.824 6.898 1.00 93.62 84 VAL A C 1
ATOM 664 O O . VAL A 1 84 ? -3.957 3.747 7.649 1.00 93.62 84 VAL A O 1
ATOM 667 N N . GLY A 1 85 ? -4.091 1.581 7.059 1.00 91.25 85 GLY A N 1
ATOM 668 C CA . GLY A 1 85 ? -4.971 1.190 8.159 1.00 91.25 85 GLY A CA 1
ATOM 669 C C . GLY A 1 85 ? -4.325 1.354 9.535 1.00 91.25 85 GLY A C 1
ATOM 670 O O . GLY A 1 85 ? -4.989 1.795 10.476 1.00 91.25 85 GLY A O 1
ATOM 671 N N . ALA A 1 86 ? -3.024 1.094 9.628 1.00 89.81 86 ALA A N 1
ATOM 672 C CA . ALA A 1 86 ? -2.221 1.197 10.840 1.00 89.81 86 ALA A CA 1
ATOM 673 C C . ALA A 1 86 ? -1.587 2.591 11.038 1.00 89.81 86 ALA A C 1
ATOM 675 O O . ALA A 1 86 ? -0.525 2.719 11.653 1.00 89.81 86 ALA A O 1
ATOM 676 N N . ARG A 1 87 ? -2.188 3.663 10.504 1.00 88.19 87 ARG A N 1
ATOM 677 C CA . ARG A 1 87 ? -1.643 5.026 10.617 1.00 88.19 87 ARG A CA 1
ATOM 678 C C . ARG A 1 87 ? -1.341 5.398 12.075 1.00 88.19 87 ARG A C 1
ATOM 680 O O 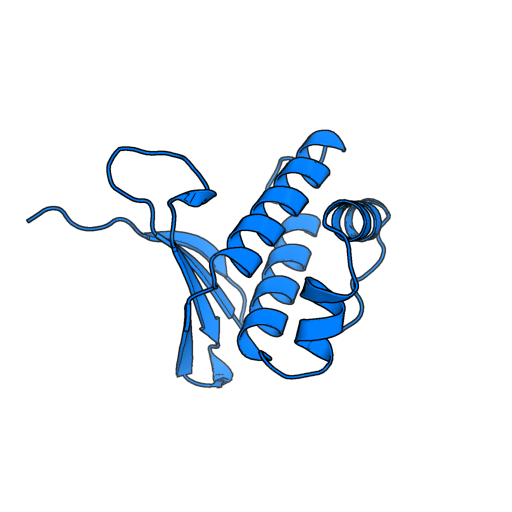. ARG A 1 87 ? -2.172 5.219 12.957 1.00 88.19 87 ARG A O 1
ATOM 687 N N . GLY A 1 88 ? -0.150 5.951 12.309 1.00 82.31 88 GLY A N 1
ATOM 688 C CA . GLY A 1 88 ? 0.332 6.316 13.648 1.00 82.31 88 GLY A CA 1
ATOM 689 C C . GLY A 1 88 ? 1.057 5.191 14.397 1.00 82.31 88 GLY A C 1
ATOM 690 O O . GLY A 1 88 ? 1.641 5.451 15.443 1.00 82.31 88 GLY A O 1
ATOM 691 N N . THR A 1 89 ? 1.089 3.973 13.850 1.00 87.31 89 THR A N 1
ATOM 692 C CA . THR A 1 89 ? 1.836 2.835 14.411 1.00 87.31 89 THR A CA 1
ATOM 693 C C . THR A 1 89 ? 3.245 2.715 13.804 1.00 87.31 89 THR A C 1
ATOM 695 O O . THR A 1 89 ? 3.531 3.352 12.780 1.00 87.31 89 THR A O 1
ATOM 698 N N . PRO A 1 90 ? 4.132 1.877 14.379 1.00 84.69 90 PRO A N 1
ATOM 699 C CA . PRO A 1 90 ? 5.430 1.562 13.780 1.00 84.69 90 PRO A CA 1
ATOM 700 C C . PRO A 1 90 ? 5.341 1.018 12.346 1.00 84.69 90 PRO A C 1
ATOM 702 O O . PRO A 1 90 ? 6.144 1.419 11.510 1.00 84.69 90 PRO A O 1
ATO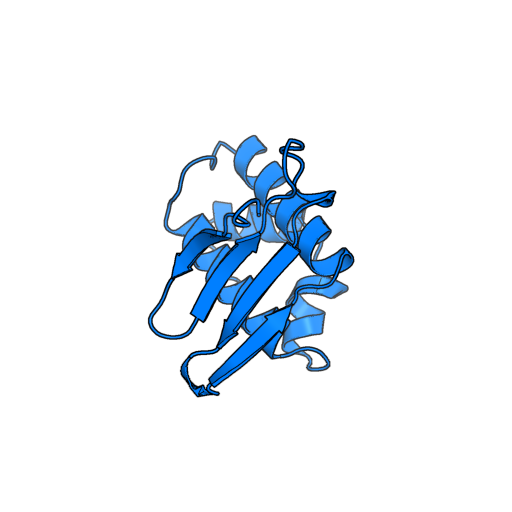M 705 N N . ALA A 1 91 ? 4.327 0.207 12.020 1.00 84.12 91 ALA A N 1
ATOM 706 C CA . ALA A 1 91 ? 4.142 -0.350 10.673 1.00 84.12 91 ALA A CA 1
ATOM 707 C C . ALA A 1 91 ? 3.949 0.746 9.608 1.00 84.12 91 ALA A C 1
ATOM 709 O O . ALA A 1 91 ? 4.502 0.685 8.508 1.00 84.12 91 ALA A O 1
ATOM 710 N N . TRP A 1 92 ? 3.220 1.816 9.947 1.00 91.31 92 TRP A N 1
ATOM 711 C CA . TRP A 1 92 ? 3.089 2.973 9.059 1.00 91.31 92 TRP A CA 1
ATOM 712 C C . TRP A 1 92 ? 4.432 3.690 8.858 1.00 91.31 92 TRP A C 1
ATOM 714 O O . TRP A 1 92 ? 4.756 4.104 7.743 1.00 91.31 92 TRP A O 1
ATOM 724 N N . GLN A 1 93 ? 5.226 3.839 9.926 1.00 86.25 93 GLN A N 1
ATOM 725 C CA . GLN A 1 93 ? 6.531 4.504 9.851 1.00 86.25 93 GLN A CA 1
ATOM 726 C C . GLN A 1 93 ? 7.524 3.699 9.009 1.00 86.25 93 GLN A C 1
ATOM 728 O O . GLN A 1 93 ? 8.138 4.264 8.101 1.00 86.25 93 GLN A O 1
ATOM 733 N N . ALA A 1 94 ? 7.608 2.390 9.239 1.00 85.75 94 ALA A N 1
ATOM 734 C CA . ALA A 1 94 ? 8.473 1.488 8.489 1.00 85.75 94 ALA A CA 1
ATOM 735 C C . ALA A 1 94 ? 8.189 1.549 6.979 1.00 85.75 94 ALA A C 1
ATOM 737 O O . ALA A 1 94 ? 9.112 1.582 6.164 1.00 85.75 94 ALA A O 1
ATOM 738 N N . PHE A 1 95 ? 6.914 1.633 6.589 1.00 87.31 95 PHE A N 1
ATOM 739 C CA . PHE A 1 95 ? 6.531 1.660 5.180 1.00 87.31 95 PHE A CA 1
ATOM 740 C C . PHE A 1 95 ? 6.674 3.045 4.525 1.00 87.31 95 PHE A C 1
ATOM 742 O O . PHE A 1 95 ? 7.253 3.154 3.445 1.00 87.31 95 PHE A O 1
ATOM 749 N N . PHE A 1 96 ? 6.174 4.116 5.154 1.00 87.94 96 PHE A N 1
ATOM 750 C CA . PHE A 1 96 ? 6.077 5.445 4.520 1.00 87.94 96 PHE A CA 1
ATOM 751 C C . PHE A 1 96 ? 7.135 6.463 4.961 1.00 87.94 96 PHE A C 1
ATOM 753 O O . PHE A 1 96 ? 7.327 7.488 4.289 1.00 87.94 96 PHE A O 1
ATOM 760 N N . ARG A 1 97 ? 7.758 6.269 6.127 1.00 83.12 97 ARG A N 1
ATOM 761 C CA . ARG A 1 97 ? 8.692 7.237 6.720 1.00 83.12 97 ARG A CA 1
ATOM 762 C C . ARG A 1 97 ? 10.142 6.815 6.553 1.00 83.12 97 ARG A C 1
ATOM 764 O O . ARG A 1 97 ? 10.960 7.665 6.223 1.00 83.12 97 ARG A O 1
ATOM 771 N N . GLU A 1 98 ? 10.434 5.542 6.769 1.00 84.44 98 GLU A N 1
ATOM 772 C CA . GLU A 1 98 ? 11.806 5.024 6.797 1.00 84.44 98 GLU A CA 1
ATOM 773 C C . GLU A 1 98 ? 12.285 4.517 5.436 1.00 84.44 98 GLU A C 1
ATOM 775 O O . GLU A 1 98 ? 13.485 4.389 5.201 1.00 84.44 98 GLU A O 1
ATOM 780 N N . ARG A 1 99 ? 11.360 4.259 4.507 1.00 85.38 99 ARG A N 1
ATOM 781 C CA . ARG A 1 99 ? 11.682 3.742 3.177 1.00 85.38 99 ARG A CA 1
ATOM 782 C C . ARG A 1 99 ? 11.565 4.804 2.102 1.00 85.38 99 ARG A C 1
ATOM 784 O O . ARG A 1 99 ? 10.683 5.659 2.121 1.00 85.38 99 ARG A O 1
ATOM 791 N N . THR A 1 100 ? 12.435 4.695 1.104 1.00 93.44 100 THR A N 1
ATOM 792 C CA . THR A 1 100 ? 12.283 5.419 -0.159 1.00 93.44 100 THR A CA 1
ATOM 793 C C . THR A 1 100 ? 11.444 4.591 -1.137 1.00 93.44 100 THR A C 1
ATOM 795 O O . THR A 1 100 ? 11.502 3.356 -1.099 1.00 93.44 100 THR A O 1
ATOM 798 N N . PRO A 1 101 ? 10.702 5.225 -2.065 1.00 92.75 101 PRO A N 1
ATOM 799 C CA . PRO A 1 101 ? 9.933 4.496 -3.073 1.00 92.75 101 PRO A CA 1
ATOM 800 C C . PRO A 1 101 ? 10.776 3.520 -3.908 1.00 92.75 101 PRO A C 1
ATOM 802 O O . PRO A 1 101 ? 10.325 2.431 -4.257 1.00 92.75 101 PRO A O 1
ATOM 805 N N . GLN A 1 102 ? 12.025 3.888 -4.203 1.00 92.69 102 GLN A N 1
ATOM 806 C CA . GLN A 1 102 ? 12.965 3.060 -4.956 1.00 92.69 102 GLN A CA 1
ATOM 807 C C . GLN A 1 102 ? 13.425 1.840 -4.154 1.00 92.69 102 GLN A C 1
ATOM 809 O O . GLN A 1 102 ? 13.580 0.766 -4.729 1.00 92.69 102 GLN A O 1
ATOM 814 N N . ALA A 1 103 ? 13.637 1.987 -2.841 1.00 91.50 103 ALA A N 1
ATOM 815 C CA . ALA A 1 103 ? 13.998 0.865 -1.977 1.00 91.50 103 ALA A CA 1
ATOM 816 C C . ALA A 1 103 ? 12.859 -0.160 -1.891 1.00 91.50 103 ALA A C 1
ATOM 818 O O . ALA A 1 103 ? 13.109 -1.356 -2.022 1.00 91.50 103 ALA A O 1
ATOM 819 N N . VAL A 1 104 ? 11.609 0.304 -1.758 1.00 91.50 104 VAL A N 1
ATOM 820 C CA . VAL A 1 104 ? 10.420 -0.568 -1.796 1.00 91.50 104 VAL A CA 1
ATOM 821 C C . VAL A 1 104 ? 10.337 -1.312 -3.127 1.00 91.50 104 VAL A C 1
ATOM 823 O O . VAL A 1 104 ? 10.238 -2.536 -3.132 1.00 91.50 104 VAL A O 1
ATOM 826 N N . ALA A 1 105 ? 10.447 -0.595 -4.250 1.00 91.94 105 ALA A N 1
ATOM 827 C CA . ALA A 1 105 ? 10.375 -1.202 -5.577 1.00 91.94 105 ALA A CA 1
ATOM 828 C C . ALA A 1 105 ? 11.463 -2.266 -5.803 1.00 91.94 105 ALA A C 1
ATOM 830 O O . ALA A 1 105 ? 11.177 -3.329 -6.341 1.00 91.94 105 ALA A O 1
ATOM 831 N N . ARG A 1 106 ? 12.702 -2.010 -5.361 1.00 90.94 106 ARG A N 1
ATOM 832 C CA . ARG A 1 106 ? 13.803 -2.983 -5.463 1.00 90.94 106 ARG A CA 1
ATOM 833 C C . ARG A 1 106 ? 13.594 -4.213 -4.586 1.00 90.94 106 ARG A C 1
ATOM 835 O O . ARG A 1 106 ? 13.885 -5.308 -5.045 1.00 90.94 106 ARG A O 1
ATOM 842 N N . SER A 1 107 ? 13.101 -4.035 -3.356 1.00 90.62 107 SER A N 1
ATOM 843 C CA . SER A 1 107 ? 12.784 -5.152 -2.452 1.00 90.62 107 SER A CA 1
ATOM 844 C C . SER A 1 107 ? 11.799 -6.109 -3.115 1.00 90.62 107 SER A C 1
ATOM 846 O O . SER A 1 107 ? 12.069 -7.301 -3.202 1.00 90.62 107 SER A O 1
ATOM 848 N N . LEU A 1 108 ? 10.712 -5.556 -3.655 1.00 89.56 108 LEU A N 1
ATOM 849 C CA . LEU A 1 108 ? 9.677 -6.319 -4.344 1.00 89.56 108 LEU A CA 1
ATOM 850 C C . LEU A 1 108 ? 10.204 -6.999 -5.616 1.00 89.56 108 LEU A C 1
ATOM 852 O O . LEU A 1 108 ? 9.965 -8.182 -5.824 1.00 89.56 108 LEU A O 1
ATOM 856 N N . ALA A 1 109 ? 10.962 -6.277 -6.447 1.00 88.00 109 ALA A N 1
ATOM 857 C CA . ALA A 1 109 ? 11.515 -6.824 -7.687 1.00 88.00 109 ALA A CA 1
ATOM 858 C C . ALA A 1 109 ? 12.565 -7.928 -7.453 1.00 88.00 109 ALA A C 1
ATOM 860 O O . ALA A 1 109 ? 12.731 -8.803 -8.295 1.00 88.00 109 ALA A O 1
ATOM 861 N N . GLY A 1 110 ? 13.276 -7.897 -6.322 1.00 84.81 110 GLY A N 1
ATOM 862 C CA . GLY A 1 110 ? 14.261 -8.912 -5.942 1.00 84.81 110 GLY A CA 1
ATOM 863 C C . GLY A 1 110 ? 13.677 -10.154 -5.259 1.00 84.81 110 GLY A C 1
ATOM 864 O O . GLY A 1 110 ? 14.449 -10.949 -4.731 1.00 84.81 110 GLY A O 1
ATOM 865 N N . GLY A 1 111 ? 12.346 -10.302 -5.200 1.00 73.25 111 GLY A N 1
ATOM 866 C CA . GLY A 1 111 ? 11.674 -11.398 -4.488 1.00 73.25 111 GLY A CA 1
ATOM 867 C C . GLY A 1 111 ? 11.716 -11.277 -2.958 1.00 73.25 111 GLY A C 1
ATOM 868 O O . GLY A 1 111 ? 11.372 -12.219 -2.249 1.00 73.25 111 GLY A O 1
ATOM 869 N N . GLY A 1 112 ? 12.151 -10.130 -2.428 1.00 68.50 112 GLY A N 1
ATOM 870 C CA . GLY A 1 112 ? 12.177 -9.865 -0.996 1.00 68.50 112 GLY A CA 1
ATOM 871 C C . GLY A 1 112 ? 10.815 -9.395 -0.494 1.00 68.50 112 GLY A C 1
ATOM 872 O O . GLY A 1 112 ? 10.317 -8.353 -0.930 1.00 68.50 112 GLY A O 1
ATOM 873 N N . LEU A 1 113 ? 10.249 -10.123 0.472 1.00 68.25 113 LEU A N 1
ATOM 874 C CA . LEU A 1 113 ? 9.045 -9.702 1.189 1.00 68.25 113 LEU A CA 1
ATOM 875 C C . LEU A 1 113 ? 9.276 -8.338 1.850 1.00 68.25 113 LEU A C 1
ATOM 877 O O . LEU A 1 113 ? 10.331 -8.071 2.436 1.00 68.25 113 LEU A O 1
ATOM 881 N N . LEU A 1 114 ? 8.275 -7.464 1.764 1.00 78.31 114 LEU A N 1
ATOM 882 C CA . LEU A 1 114 ? 8.277 -6.254 2.570 1.00 78.31 114 LEU A CA 1
ATOM 883 C C . LEU A 1 114 ? 8.083 -6.682 4.035 1.00 78.31 114 LEU A C 1
ATOM 885 O O . LEU A 1 114 ? 7.219 -7.509 4.314 1.00 78.31 114 LEU A O 1
ATOM 889 N N . PRO A 1 115 ? 8.883 -6.176 4.985 1.00 65.25 115 PRO A N 1
ATOM 890 C CA . PRO A 1 115 ? 8.640 -6.457 6.388 1.00 65.25 115 PRO A CA 1
ATOM 891 C C . PRO A 1 115 ? 7.282 -5.881 6.794 1.00 65.25 115 PRO A C 1
ATOM 893 O O . PRO A 1 115 ? 6.871 -4.827 6.292 1.00 65.25 115 PRO A O 1
ATOM 896 N N . ALA A 1 116 ? 6.602 -6.629 7.661 1.00 56.09 116 ALA A N 1
ATOM 897 C CA . ALA A 1 116 ? 5.305 -6.286 8.234 1.00 56.09 116 ALA A CA 1
ATOM 898 C C . ALA A 1 116 ? 5.384 -5.070 9.168 1.00 56.09 116 ALA A C 1
ATOM 900 O O . ALA A 1 116 ? 6.422 -4.915 9.854 1.00 56.09 116 ALA A O 1
#

pLDDT: mean 85.21, std 12.25, range [44.16, 96.5]

Radius of gyration: 13.88 Å; chains: 1; bounding box: 40×26×32 Å